Protein AF-A0A183EY45-F1 (afdb_monomer)

InterPro domains:
  IPR039182 Ribonucleases P/MRP protein subunit Pop1 [PTHR22731] (1-156)

Solvent-accessible surface area (backbone atoms only — not comparable to full-atom values): 10433 Å² total; per-residue (Å²): 115,68,62,35,31,55,67,92,82,44,66,36,95,83,35,72,79,37,66,74,37,81,49,76,44,75,33,62,35,32,43,72,89,38,77,90,49,56,73,67,46,68,33,35,37,35,32,42,70,42,88,88,76,75,43,79,45,80,47,76,52,61,53,78,96,39,40,66,62,52,49,52,52,49,32,67,75,57,64,44,42,76,55,82,75,77,75,78,75,74,87,70,78,81,64,93,44,73,65,53,42,47,59,64,68,58,60,73,67,67,54,41,27,40,24,97,87,72,52,74,47,74,46,51,80,79,73,65,84,84,86,85,82,78,66,91,58,43,62,57,53,48,63,74,71,57,78,87,84,55,83,89,74,56,74,78,42,80,74,54,65,78,76,112

Secondary structure (DSSP, 8-state):
-GGGS-TTTS--TT-GGGTT-SS-EEEEEE-TT-TTS-EEEEEEEEEEE-TTT--EEEEEEE-HHHHHHHHHHHHHHTTPEEE------------SSHHHHHHHH-----EEEE-TTS-EEEE-TTT-------STTHHHHHHHHPPPPPTTTSTTSTTGGGT-

Nearest PDB structures (foldseek):
  6gg9-assembly1_A  TM=4.092E-01  e=4.507E-01  Pseudomonas putida
  7w80-assembly1_A  TM=4.997E-01  e=7.584E+00  Mus musculus
  2k4v-assembly1_A  TM=2.604E-01  e=3.385E+00  Pseudomonas aeruginosa
  6i3r-assembly1_A  TM=1.346E-01  e=6.023E+00  Drosophila melanogaster

Foldseek 3Di:
DQQQFDVVPDDDPVHPVQQVQPDKAWTWGAHGPQPPPGTQFTKIWGWDQDPPPRDIDIDIDTDPVRPVVVVVVVCVVQVWDWDPDPPPPPPDDDDPDPVSVVVVVLPQDWTWIADPVGDIDTDCVSPDDDDDDDDPCRVVVCVVPDDDDDPPPCVPDPVVVVVD

Sequence (164 aa):
LRQLCIPEVGASFAFKAALDGRFEIPVQLYEPGLYPDGFIAPVRFLWTTNRDDGGYSLVLWVHPSSSDAVLSKLKQLLNLKKRDQEMKEQAGKLPSSIDEWRLRNLQIRTDVYENEEGLKVLDLSDQLIRFRLHGPKACAVLHEVLAVVEEKTDSNEPWISEFM

Organism: NCBI:txid637853

Radius of gyration: 20.33 Å; Cα contacts (8 Å, |Δi|>4): 176; chains: 1; bounding box: 42×53×41 Å

Structure (mmCIF, N/CA/C/O backbone):
data_AF-A0A183EY45-F1
#
_entry.id   AF-A0A183EY45-F1
#
loop_
_atom_site.group_PDB
_atom_site.id
_atom_site.type_symbol
_atom_site.label_atom_id
_atom_site.label_alt_id
_atom_site.label_comp_id
_atom_site.label_asym_id
_atom_site.label_entity_id
_atom_site.label_seq_id
_atom_site.pdbx_PDB_ins_code
_atom_site.Cartn_x
_atom_site.Cartn_y
_atom_site.Cartn_z
_atom_site.occupancy
_atom_site.B_iso_or_equiv
_atom_site.auth_seq_id
_atom_site.auth_comp_id
_atom_site.auth_asym_id
_atom_site.auth_atom_id
_atom_site.pdbx_PDB_model_num
ATOM 1 N N . LEU A 1 1 ? -4.036 -2.513 13.425 1.00 81.56 1 LEU A N 1
ATOM 2 C CA . LEU A 1 1 ? -3.931 -3.217 12.118 1.00 81.56 1 LEU A CA 1
ATOM 3 C C . LEU A 1 1 ? -3.793 -4.740 12.208 1.00 81.56 1 LEU A C 1
ATOM 5 O O . LEU A 1 1 ? -4.297 -5.403 11.314 1.00 81.56 1 LEU A O 1
ATOM 9 N N . ARG A 1 2 ? -3.180 -5.324 13.258 1.00 83.81 2 ARG A N 1
ATOM 10 C CA . ARG A 1 2 ? -3.068 -6.795 13.408 1.00 83.81 2 ARG A CA 1
ATOM 11 C C . ARG A 1 2 ? -4.402 -7.531 13.245 1.00 83.81 2 ARG A C 1
ATOM 13 O O . ARG A 1 2 ? -4.403 -8.603 12.677 1.00 83.81 2 ARG A O 1
ATOM 20 N N . GLN A 1 3 ? -5.509 -6.941 13.694 1.00 84.50 3 GLN A N 1
ATOM 21 C CA . GLN A 1 3 ? -6.853 -7.527 13.614 1.00 84.50 3 GLN A CA 1
ATOM 22 C C . GLN A 1 3 ? -7.366 -7.766 12.181 1.00 84.50 3 GLN A C 1
ATOM 24 O O . GLN A 1 3 ? -8.273 -8.568 12.012 1.00 84.50 3 GLN A O 1
ATOM 29 N N . LEU A 1 4 ? -6.804 -7.091 11.169 1.00 86.31 4 LEU A N 1
ATOM 30 C CA . LEU A 1 4 ? -7.167 -7.286 9.756 1.00 86.31 4 LEU A CA 1
ATOM 31 C C . LEU A 1 4 ? -6.407 -8.442 9.093 1.00 86.31 4 LEU A C 1
ATOM 33 O O . LEU A 1 4 ? -6.769 -8.878 8.003 1.00 86.31 4 LEU A O 1
ATOM 37 N N . CYS A 1 5 ? -5.320 -8.896 9.717 1.00 87.38 5 CYS A N 1
ATOM 38 C CA . CYS A 1 5 ? -4.478 -9.971 9.214 1.00 87.38 5 CYS A CA 1
ATOM 39 C C . CYS A 1 5 ? -4.592 -11.175 10.144 1.00 87.38 5 CYS A C 1
ATOM 41 O O . CYS A 1 5 ? -4.729 -11.020 11.355 1.00 87.38 5 CYS A O 1
ATOM 43 N N . ILE A 1 6 ? -4.442 -12.379 9.602 1.00 87.94 6 ILE A N 1
ATOM 44 C CA . ILE A 1 6 ? -4.388 -13.604 10.399 1.00 87.94 6 ILE A CA 1
ATOM 45 C C . ILE A 1 6 ? -2.929 -14.075 10.445 1.00 87.94 6 ILE A C 1
ATOM 47 O O . ILE A 1 6 ? -2.450 -14.623 9.451 1.00 87.94 6 ILE A O 1
ATOM 51 N N . PRO A 1 7 ? -2.201 -13.874 11.566 1.00 83.00 7 PRO A N 1
ATOM 52 C CA . PRO A 1 7 ? -0.788 -14.248 11.666 1.00 83.00 7 PRO A CA 1
ATOM 53 C C . PRO A 1 7 ? -0.546 -15.755 11.533 1.00 83.00 7 PRO A C 1
ATOM 55 O O . PRO A 1 7 ? 0.530 -16.160 11.112 1.00 83.00 7 PRO A O 1
ATOM 58 N N . GLU A 1 8 ? -1.543 -16.571 11.886 1.00 82.94 8 GLU A N 1
ATOM 59 C CA . GLU A 1 8 ? -1.462 -18.038 11.842 1.00 82.94 8 GLU A CA 1
ATOM 60 C C . GLU A 1 8 ? -1.432 -18.593 10.410 1.00 82.94 8 GLU A C 1
ATOM 62 O O . GLU A 1 8 ? -0.938 -19.690 10.176 1.00 82.94 8 GLU A O 1
ATOM 67 N N . VAL A 1 9 ? -1.970 -17.844 9.442 1.00 81.81 9 VAL A N 1
ATOM 68 C CA . VAL A 1 9 ? -2.161 -18.314 8.058 1.00 81.81 9 VAL A CA 1
ATOM 69 C C . VAL A 1 9 ? -1.182 -17.646 7.094 1.00 81.81 9 VAL A C 1
ATOM 71 O O . VAL A 1 9 ? -0.849 -18.211 6.053 1.00 81.81 9 VAL A O 1
ATOM 74 N N . GLY A 1 10 ? -0.689 -16.451 7.418 1.00 81.19 10 GLY A N 1
ATOM 75 C CA . GLY A 1 10 ? 0.203 -15.725 6.525 1.00 81.19 10 GLY A CA 1
ATOM 76 C C . GLY A 1 10 ? 0.912 -14.543 7.169 1.00 81.19 10 GLY A C 1
ATOM 77 O O . GLY A 1 10 ? 0.841 -14.299 8.374 1.00 81.19 10 GLY A O 1
ATOM 78 N N . ALA A 1 11 ? 1.624 -13.791 6.330 1.00 82.38 11 ALA A N 1
ATOM 79 C CA . ALA A 1 11 ? 2.335 -12.600 6.764 1.00 82.38 11 ALA A CA 1
ATOM 80 C C . ALA A 1 11 ? 1.354 -11.544 7.296 1.00 82.38 11 ALA A C 1
ATOM 82 O O . ALA A 1 11 ? 0.315 -11.280 6.698 1.00 82.38 11 ALA A O 1
ATOM 83 N N . SER A 1 12 ? 1.708 -10.911 8.412 1.00 88.19 12 SER A N 1
ATOM 84 C CA . SER A 1 12 ? 0.983 -9.756 8.946 1.00 88.19 12 SER A CA 1
ATOM 85 C C . SER A 1 12 ? 1.778 -8.475 8.711 1.00 88.19 12 SER A C 1
ATOM 87 O O . SER A 1 12 ? 2.978 -8.523 8.439 1.00 88.19 12 SER A O 1
ATOM 89 N N . PHE A 1 13 ? 1.144 -7.314 8.894 1.00 86.75 13 PHE A N 1
ATOM 90 C CA . PHE A 1 13 ? 1.847 -6.027 8.832 1.00 86.75 13 PHE A CA 1
ATOM 91 C C . PHE A 1 13 ? 3.031 -5.927 9.806 1.00 86.75 13 PHE A C 1
ATOM 93 O O . PHE A 1 13 ? 3.960 -5.172 9.551 1.00 86.75 13 PHE A O 1
ATOM 100 N N . ALA A 1 14 ? 3.029 -6.701 10.895 1.00 84.56 14 ALA A N 1
ATOM 101 C CA . ALA A 1 14 ? 4.103 -6.732 11.888 1.00 84.56 14 ALA A CA 1
ATOM 102 C C . ALA A 1 14 ? 5.201 -7.769 11.572 1.00 84.56 14 ALA A C 1
ATOM 104 O O . ALA A 1 14 ? 5.961 -8.164 12.456 1.00 84.56 14 ALA A O 1
ATOM 105 N N . PHE A 1 15 ? 5.277 -8.266 10.334 1.00 83.50 15 PHE A N 1
ATOM 106 C CA . PHE A 1 15 ? 6.301 -9.227 9.945 1.00 83.50 15 PHE A CA 1
ATOM 107 C C . PHE A 1 15 ? 7.698 -8.597 10.025 1.00 83.50 15 PHE A C 1
ATOM 109 O O . PHE A 1 15 ? 7.974 -7.596 9.371 1.00 83.50 15 PHE A O 1
ATOM 116 N N . LYS A 1 16 ? 8.596 -9.199 10.815 1.00 83.31 16 LYS A N 1
ATOM 117 C CA . LYS A 1 16 ? 9.902 -8.607 11.151 1.00 83.31 16 LYS A CA 1
ATOM 118 C C . LYS A 1 16 ? 10.737 -8.249 9.919 1.00 83.31 16 LYS A C 1
ATOM 120 O O . LYS A 1 16 ? 11.285 -7.158 9.869 1.00 83.31 16 LYS A O 1
ATOM 125 N N . ALA A 1 17 ? 10.789 -9.125 8.915 1.00 81.81 17 ALA A N 1
ATOM 126 C CA . ALA A 1 17 ? 11.554 -8.860 7.693 1.00 81.81 17 ALA A CA 1
ATOM 127 C C . ALA A 1 17 ? 10.899 -7.807 6.777 1.00 81.81 17 ALA A C 1
ATOM 129 O O . ALA A 1 17 ? 11.543 -7.308 5.859 1.00 81.81 17 ALA A O 1
ATOM 130 N N . ALA A 1 18 ? 9.631 -7.455 7.018 1.00 82.62 18 ALA A N 1
ATOM 131 C CA . ALA A 1 18 ? 8.964 -6.374 6.302 1.00 82.62 18 ALA A CA 1
ATOM 132 C C . ALA A 1 18 ? 9.402 -4.995 6.804 1.00 82.62 18 ALA A C 1
ATOM 134 O O . ALA A 1 18 ? 9.390 -4.048 6.025 1.00 82.62 18 ALA A O 1
ATOM 135 N N . LEU A 1 19 ? 9.788 -4.882 8.082 1.00 81.19 19 LEU A N 1
ATOM 136 C CA . LEU A 1 19 ? 10.156 -3.611 8.721 1.00 81.19 19 LEU A CA 1
ATOM 137 C C . LEU A 1 19 ? 11.414 -2.984 8.112 1.00 81.19 19 LEU A C 1
ATOM 139 O O . LEU A 1 19 ? 11.551 -1.765 8.125 1.00 81.19 19 LEU A O 1
ATOM 143 N N . ASP A 1 20 ? 12.289 -3.803 7.523 1.00 80.81 20 ASP A N 1
ATOM 144 C CA . ASP A 1 20 ? 13.485 -3.336 6.814 1.00 80.81 20 ASP A CA 1
ATOM 145 C C . ASP A 1 20 ? 13.145 -2.526 5.549 1.00 80.81 20 ASP A C 1
ATOM 147 O O . ASP A 1 20 ? 14.027 -1.891 4.971 1.00 80.81 20 ASP A O 1
ATOM 151 N N . GLY A 1 21 ? 11.894 -2.583 5.076 1.00 83.31 21 GLY A N 1
ATOM 152 C CA . GLY A 1 21 ? 11.403 -1.814 3.931 1.00 83.31 21 GLY A CA 1
ATOM 153 C C . GLY A 1 21 ? 12.010 -2.186 2.580 1.00 83.31 21 GLY A C 1
ATOM 154 O O . GLY A 1 21 ? 11.886 -1.444 1.610 1.00 83.31 21 GLY A O 1
ATOM 155 N N . ARG A 1 22 ? 12.678 -3.341 2.495 1.00 85.31 22 ARG A N 1
ATOM 156 C CA . ARG A 1 22 ? 13.347 -3.805 1.268 1.00 85.31 22 ARG A CA 1
ATOM 157 C C . ARG A 1 22 ? 12.406 -4.477 0.278 1.00 85.31 22 ARG A C 1
ATOM 159 O O . ARG A 1 22 ? 12.694 -4.505 -0.914 1.00 85.31 22 ARG A O 1
ATOM 166 N N . PHE A 1 23 ? 11.318 -5.062 0.771 1.00 85.69 23 PHE A N 1
ATOM 167 C CA . PHE A 1 23 ? 10.441 -5.906 -0.028 1.00 85.69 23 PHE A CA 1
ATOM 168 C C . PHE A 1 23 ? 8.981 -5.555 0.211 1.00 85.69 23 PHE A C 1
ATOM 170 O O . PHE A 1 23 ? 8.551 -5.321 1.339 1.00 85.69 23 PHE A O 1
ATOM 177 N N . GLU A 1 24 ? 8.217 -5.577 -0.874 1.00 90.56 24 GLU A N 1
ATOM 178 C CA . GLU A 1 24 ? 6.764 -5.520 -0.835 1.00 90.56 24 GLU A CA 1
ATOM 179 C C . GLU A 1 24 ? 6.212 -6.920 -0.539 1.00 90.56 24 GLU A C 1
ATOM 181 O O . GLU A 1 24 ? 6.619 -7.903 -1.166 1.00 90.56 24 GLU A O 1
ATOM 186 N N . ILE A 1 25 ? 5.265 -7.014 0.393 1.00 91.75 25 ILE A N 1
ATOM 187 C CA . ILE A 1 25 ? 4.695 -8.289 0.833 1.00 91.75 25 ILE A CA 1
ATOM 188 C C . ILE A 1 25 ? 3.197 -8.331 0.512 1.00 91.75 25 ILE A C 1
ATOM 190 O O . ILE A 1 25 ? 2.461 -7.420 0.899 1.00 91.75 25 ILE A O 1
ATOM 194 N N . PRO A 1 26 ? 2.710 -9.377 -0.181 1.00 91.69 26 PRO A N 1
ATOM 195 C CA . PRO A 1 26 ? 1.282 -9.599 -0.349 1.00 91.69 26 PRO A CA 1
ATOM 196 C C . PRO A 1 26 ? 0.656 -10.141 0.942 1.00 91.69 26 PRO A C 1
ATOM 198 O O . PRO A 1 26 ? 1.175 -11.068 1.560 1.00 91.69 26 PRO A O 1
ATOM 201 N N . VAL A 1 27 ? -0.492 -9.589 1.318 1.00 92.06 27 VAL A N 1
ATOM 202 C CA . VAL A 1 27 ? -1.308 -10.006 2.459 1.00 92.06 27 VAL A CA 1
ATOM 203 C C . VAL A 1 27 ? -2.781 -10.025 2.063 1.00 92.06 27 VAL A C 1
ATOM 205 O O . VAL A 1 27 ? -3.228 -9.265 1.207 1.00 92.06 27 VAL A O 1
ATOM 208 N N . GLN A 1 28 ? -3.554 -10.906 2.682 1.00 91.38 28 GLN A N 1
ATOM 209 C CA . GLN A 1 28 ? -5.005 -10.923 2.541 1.00 91.38 28 GLN A CA 1
ATOM 210 C C . GLN A 1 28 ? -5.630 -10.248 3.758 1.00 91.38 28 GLN A C 1
ATOM 212 O O . GLN A 1 28 ? -5.274 -10.571 4.893 1.00 91.38 28 GLN A O 1
ATOM 217 N N . LEU A 1 29 ? -6.539 -9.306 3.513 1.00 91.69 29 LEU A N 1
ATOM 218 C CA . LEU A 1 29 ? -7.278 -8.626 4.567 1.00 91.69 29 LEU A CA 1
ATOM 219 C C . LEU A 1 29 ? -8.640 -9.275 4.763 1.00 91.69 29 LEU A C 1
ATOM 221 O O . LEU A 1 29 ? -9.363 -9.526 3.797 1.00 91.69 29 LEU A O 1
ATOM 225 N N . TYR A 1 30 ? -8.981 -9.480 6.027 1.00 92.25 30 TYR A N 1
ATOM 226 C CA . TYR A 1 30 ? -10.261 -10.012 6.465 1.00 92.25 30 TYR A CA 1
ATOM 227 C C . TYR A 1 30 ? -10.871 -9.087 7.506 1.00 92.25 30 TYR A C 1
ATOM 229 O O . TYR A 1 30 ? -10.179 -8.294 8.155 1.00 92.25 30 TYR A O 1
ATOM 237 N N . GLU A 1 31 ? -12.181 -9.191 7.671 1.00 90.31 31 GLU A N 1
ATOM 238 C CA . GLU A 1 31 ? -12.851 -8.543 8.780 1.00 90.31 31 GLU A CA 1
ATOM 239 C C . GLU A 1 31 ? -12.372 -9.127 10.125 1.00 90.31 31 GLU A C 1
ATOM 241 O O . GLU A 1 31 ? -12.079 -10.326 10.219 1.00 90.31 31 GLU A O 1
ATOM 246 N N . PRO A 1 32 ? -12.269 -8.298 11.181 1.00 88.12 32 PRO A N 1
ATOM 247 C CA . PRO A 1 32 ? -11.768 -8.742 12.476 1.00 88.12 32 PRO A CA 1
ATOM 248 C C . PRO A 1 32 ? -12.535 -9.949 13.025 1.00 88.12 32 PRO A C 1
ATOM 250 O O . PRO A 1 32 ? -13.727 -9.866 13.305 1.00 88.12 32 PRO A O 1
ATOM 253 N N . GLY A 1 33 ? -11.828 -11.064 13.216 1.00 85.81 33 GLY A N 1
ATOM 254 C CA . GLY A 1 33 ? -12.372 -12.273 13.842 1.00 85.81 33 GLY A CA 1
ATOM 255 C C . GLY A 1 33 ? -13.290 -13.124 12.962 1.00 85.81 33 GLY A C 1
ATOM 256 O O . GLY A 1 33 ? -13.827 -14.103 13.468 1.00 85.81 33 GLY A O 1
ATOM 257 N N . LEU A 1 34 ? -13.458 -12.790 11.679 1.00 87.38 34 LEU A N 1
ATOM 258 C CA . LEU A 1 34 ? -14.391 -13.499 10.795 1.00 87.38 34 LEU A CA 1
ATOM 259 C C . LEU A 1 34 ? -13.743 -14.561 9.899 1.00 87.38 34 LEU A C 1
ATOM 261 O O . LEU A 1 34 ? -14.464 -15.293 9.241 1.00 87.38 34 LEU A O 1
ATOM 265 N N . TYR A 1 35 ? -12.420 -14.736 9.935 1.00 85.25 35 TYR A N 1
ATOM 266 C CA . TYR A 1 35 ? -11.717 -15.731 9.115 1.00 85.25 35 TYR A CA 1
ATOM 267 C C . TYR A 1 35 ? -12.247 -17.168 9.319 1.00 85.25 35 TYR A C 1
ATOM 269 O O . TYR A 1 35 ? -12.297 -17.626 10.465 1.00 85.25 35 TYR A O 1
ATOM 277 N N . PRO A 1 36 ? -12.557 -17.929 8.248 1.00 85.69 36 PRO A N 1
ATOM 278 C CA . PRO A 1 36 ? -12.290 -17.653 6.826 1.00 85.69 36 PRO A CA 1
ATOM 279 C C . PRO A 1 36 ? -13.345 -16.801 6.096 1.00 85.69 36 PRO A C 1
ATOM 281 O O . PRO A 1 36 ? -13.113 -16.395 4.957 1.00 85.69 36 PRO A O 1
ATOM 284 N N . ASP A 1 37 ? -14.475 -16.513 6.732 1.00 86.81 37 ASP A N 1
ATOM 285 C CA . ASP A 1 37 ? -15.517 -15.643 6.193 1.00 86.81 37 ASP A CA 1
ATOM 286 C C . ASP A 1 37 ? -15.115 -14.149 6.310 1.00 86.81 37 ASP A C 1
ATOM 288 O O . ASP A 1 37 ? -14.167 -13.768 7.000 1.00 86.81 37 ASP A O 1
ATOM 292 N N . GLY A 1 38 ? -15.778 -13.254 5.573 1.00 87.38 38 GLY A N 1
ATOM 293 C CA . GLY A 1 38 ? -15.474 -11.813 5.656 1.00 87.38 38 GLY A CA 1
ATOM 294 C C . GLY A 1 38 ? -14.162 -11.390 4.978 1.00 87.38 38 GLY A C 1
ATOM 295 O O . GLY A 1 38 ? -13.442 -10.526 5.481 1.00 87.38 38 GLY A O 1
ATOM 296 N N . PHE A 1 39 ? -13.836 -11.984 3.828 1.00 91.31 39 PHE A N 1
ATOM 297 C CA . PHE A 1 39 ? -12.747 -11.514 2.968 1.00 91.31 39 PHE A CA 1
ATOM 298 C C . PHE A 1 39 ? -12.996 -10.077 2.484 1.00 91.31 39 PHE A C 1
ATOM 300 O O . PHE A 1 39 ? -14.064 -9.775 1.954 1.00 91.31 39 PHE A O 1
ATOM 307 N N . ILE A 1 40 ? -11.993 -9.205 2.626 1.00 91.25 40 ILE A N 1
ATOM 308 C CA . ILE A 1 40 ? -12.069 -7.807 2.179 1.00 91.25 40 ILE A CA 1
ATOM 309 C C . ILE A 1 40 ? -11.363 -7.652 0.834 1.00 91.25 40 ILE A C 1
ATOM 311 O O . ILE A 1 40 ? -11.984 -7.312 -0.170 1.00 91.25 40 ILE A O 1
ATOM 315 N N . ALA A 1 41 ? -10.042 -7.847 0.824 1.00 92.94 41 ALA A N 1
ATOM 316 C CA . ALA A 1 41 ? -9.220 -7.597 -0.351 1.00 92.94 41 ALA A CA 1
ATOM 317 C C . ALA A 1 41 ? -7.831 -8.240 -0.232 1.00 92.94 41 ALA A C 1
ATOM 319 O O . ALA A 1 41 ? -7.274 -8.325 0.869 1.00 92.94 41 ALA A O 1
ATOM 320 N N . PRO A 1 42 ? -7.212 -8.617 -1.364 1.00 93.12 42 PRO A N 1
ATOM 321 C CA . PRO A 1 42 ? -5.782 -8.854 -1.420 1.00 93.12 42 PRO A CA 1
ATOM 322 C C . PRO A 1 42 ? -5.057 -7.505 -1.502 1.00 93.12 42 PRO A C 1
ATOM 324 O O . PRO A 1 42 ? -5.345 -6.678 -2.367 1.00 93.12 42 PRO A O 1
ATOM 327 N N . VAL A 1 43 ? -4.098 -7.283 -0.613 1.00 93.44 43 VAL A N 1
ATOM 328 C CA . VAL A 1 43 ? -3.346 -6.030 -0.515 1.00 93.44 43 VAL A CA 1
ATOM 329 C C . VAL A 1 43 ? -1.862 -6.338 -0.551 1.00 93.44 43 VAL A C 1
ATOM 331 O O . VAL A 1 43 ? -1.417 -7.388 -0.097 1.00 93.44 43 VAL A O 1
ATOM 334 N N . ARG A 1 44 ? -1.066 -5.429 -1.099 1.00 93.06 44 ARG A N 1
ATOM 335 C CA . ARG A 1 44 ? 0.386 -5.502 -0.959 1.00 93.06 44 ARG A CA 1
ATOM 336 C C . ARG A 1 44 ? 0.876 -4.341 -0.129 1.00 93.06 44 ARG A C 1
ATOM 338 O O . ARG A 1 44 ? 0.443 -3.218 -0.354 1.00 93.06 44 ARG A O 1
ATOM 345 N N . PHE A 1 45 ? 1.756 -4.610 0.822 1.00 93.31 45 PHE A N 1
ATOM 346 C CA . PHE A 1 45 ? 2.253 -3.581 1.718 1.00 93.31 45 PHE A CA 1
ATOM 347 C C . PHE A 1 45 ? 3.767 -3.447 1.662 1.00 93.31 45 PHE A C 1
ATOM 349 O O . PHE A 1 45 ? 4.481 -4.413 1.388 1.00 93.31 45 PHE A O 1
ATOM 356 N N . LEU A 1 46 ? 4.238 -2.236 1.936 1.00 92.50 46 LEU A N 1
ATOM 357 C CA . LEU A 1 46 ? 5.647 -1.891 2.043 1.00 92.50 46 LEU 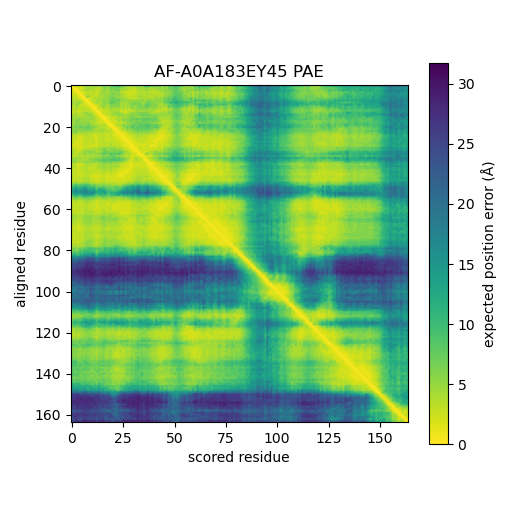A CA 1
ATOM 358 C C . LEU A 1 46 ? 5.824 -0.950 3.231 1.00 92.50 46 LEU A C 1
ATOM 360 O O . LEU A 1 46 ? 5.135 0.067 3.322 1.00 92.50 46 LEU A O 1
ATOM 364 N N . TRP A 1 47 ? 6.749 -1.284 4.126 1.00 91.31 47 TRP A N 1
ATOM 365 C CA . TRP A 1 47 ? 7.193 -0.346 5.150 1.00 91.31 47 TRP A CA 1
ATOM 366 C C . TRP A 1 47 ? 8.285 0.549 4.593 1.00 91.31 47 TRP A C 1
ATOM 368 O O . TRP A 1 47 ? 9.188 0.087 3.903 1.00 91.31 47 TRP A O 1
ATOM 378 N N . THR A 1 48 ? 8.228 1.824 4.934 1.00 88.38 48 THR A N 1
ATOM 379 C CA . THR A 1 48 ? 9.321 2.760 4.717 1.00 88.38 48 THR A CA 1
ATOM 380 C C . THR A 1 48 ? 9.624 3.447 6.038 1.00 88.38 48 THR A C 1
ATOM 382 O O . THR A 1 48 ? 8.728 3.844 6.783 1.00 88.38 48 THR A O 1
ATOM 385 N N . THR A 1 49 ? 10.907 3.534 6.370 1.00 84.56 49 THR A N 1
ATOM 386 C CA . THR A 1 49 ? 11.371 4.343 7.496 1.00 84.56 49 THR A CA 1
ATOM 387 C C . THR A 1 49 ? 11.798 5.693 6.948 1.00 84.56 49 THR A C 1
ATOM 389 O O . THR A 1 49 ? 12.561 5.755 5.979 1.00 84.56 49 THR A O 1
ATOM 392 N N . ASN A 1 50 ? 11.262 6.770 7.515 1.00 77.19 50 ASN A N 1
ATOM 393 C CA . ASN A 1 50 ? 11.749 8.097 7.187 1.00 77.19 50 ASN A CA 1
ATOM 394 C C . ASN A 1 50 ? 13.053 8.323 7.961 1.00 77.19 50 ASN A C 1
ATOM 396 O O . ASN A 1 50 ? 13.057 8.287 9.193 1.00 77.19 50 ASN A O 1
ATOM 400 N N . ARG A 1 51 ? 14.162 8.516 7.237 1.00 65.38 51 ARG A N 1
ATOM 401 C CA . ARG A 1 51 ? 15.494 8.665 7.841 1.00 65.38 51 ARG A CA 1
ATOM 402 C C . ARG A 1 51 ? 15.610 9.926 8.696 1.00 65.38 51 ARG A C 1
ATOM 404 O O . ARG A 1 51 ? 16.382 9.909 9.649 1.00 65.38 51 ARG A O 1
ATOM 411 N N . ASP A 1 52 ? 14.824 10.954 8.386 1.00 66.31 52 ASP A N 1
ATOM 412 C CA . ASP A 1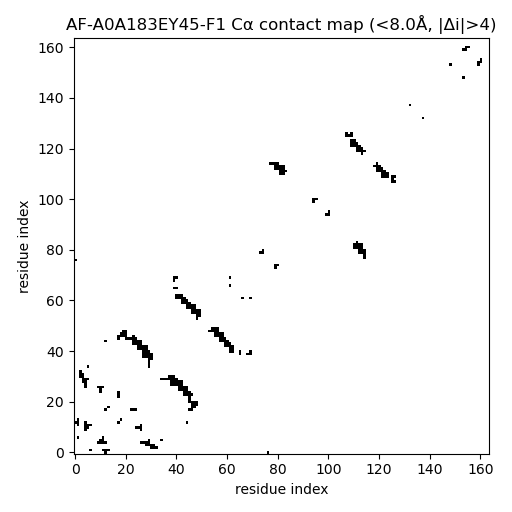 52 ? 14.948 12.268 9.019 1.00 66.31 52 ASP A CA 1
ATOM 413 C C . ASP A 1 52 ? 14.073 12.405 10.275 1.00 66.31 52 ASP A C 1
ATOM 415 O O . ASP A 1 52 ? 14.491 13.015 11.254 1.00 66.31 52 ASP A O 1
ATOM 419 N N . ASP A 1 53 ? 12.888 11.783 10.279 1.00 66.62 53 ASP A N 1
ATOM 420 C CA . ASP A 1 53 ? 11.872 11.951 11.336 1.00 66.62 53 ASP A CA 1
ATOM 421 C C . ASP A 1 53 ? 11.742 10.727 12.266 1.00 66.62 53 ASP A C 1
ATOM 423 O O . ASP A 1 53 ? 10.968 10.729 13.221 1.00 66.62 53 ASP A O 1
ATOM 427 N N . GLY A 1 54 ? 12.438 9.621 11.961 1.00 72.81 54 GLY A N 1
ATOM 428 C CA . GLY A 1 54 ? 12.337 8.353 12.703 1.00 72.81 54 GLY A CA 1
ATOM 429 C C . GLY A 1 54 ? 10.952 7.687 12.652 1.00 72.81 54 GLY A C 1
ATOM 430 O O . GLY A 1 54 ? 10.730 6.657 13.292 1.00 72.81 54 GLY A O 1
ATOM 431 N N . GLY A 1 55 ? 10.014 8.265 11.899 1.00 82.06 55 GLY A N 1
ATO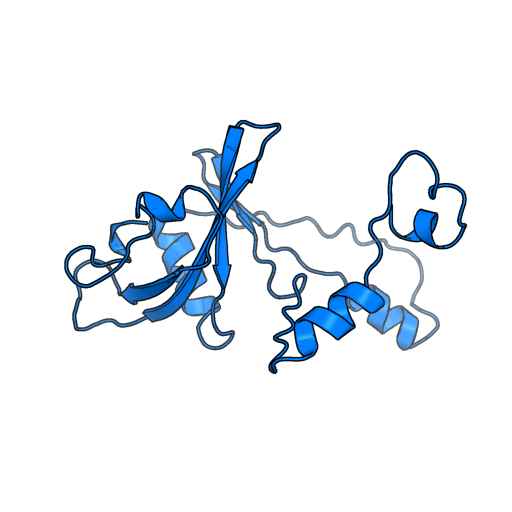M 432 C CA . GLY A 1 55 ? 8.666 7.756 11.708 1.00 82.06 55 GLY A CA 1
ATOM 433 C C . GLY A 1 55 ? 8.619 6.562 10.756 1.00 82.06 55 GLY A C 1
ATOM 434 O O . GLY A 1 55 ? 9.367 6.479 9.779 1.00 82.06 55 GLY A O 1
ATOM 435 N N . TYR A 1 56 ? 7.683 5.651 11.017 1.00 86.44 56 TYR A N 1
ATOM 436 C CA . TYR A 1 56 ? 7.363 4.548 10.115 1.00 86.44 56 TYR A CA 1
ATOM 437 C C . TYR A 1 56 ? 6.165 4.918 9.246 1.00 86.44 56 TYR A C 1
ATOM 439 O O . TYR A 1 56 ? 5.119 5.315 9.756 1.00 86.44 56 TYR A O 1
ATOM 447 N N . SER A 1 57 ? 6.307 4.741 7.938 1.00 89.88 57 SER A N 1
ATOM 448 C CA . SER A 1 57 ? 5.229 4.891 6.966 1.00 89.88 57 SER A CA 1
ATOM 449 C C . SER A 1 57 ? 4.878 3.531 6.373 1.00 89.88 57 SER A C 1
ATOM 451 O O . SER A 1 57 ? 5.754 2.741 6.021 1.00 89.88 57 SER A O 1
ATOM 453 N N . LEU A 1 58 ? 3.581 3.241 6.284 1.00 91.25 58 LEU A N 1
ATOM 454 C CA . LEU A 1 58 ? 3.060 2.013 5.692 1.00 91.25 58 LEU A CA 1
ATOM 455 C C . LEU A 1 58 ? 2.343 2.356 4.392 1.00 91.25 58 LEU A C 1
ATOM 457 O O . LEU A 1 58 ? 1.313 3.027 4.410 1.00 91.25 58 LEU A O 1
ATOM 461 N N . VAL A 1 59 ? 2.862 1.857 3.274 1.00 92.12 59 VAL A N 1
ATOM 462 C CA . VAL A 1 59 ? 2.236 2.007 1.958 1.00 92.12 59 VAL A CA 1
ATOM 463 C C . VAL A 1 59 ? 1.423 0.757 1.653 1.00 92.12 59 VAL A C 1
ATOM 465 O O . VAL A 1 59 ? 1.931 -0.357 1.785 1.00 92.12 59 VAL A O 1
ATOM 468 N N . LEU A 1 60 ? 0.171 0.940 1.229 1.00 93.00 60 LEU A N 1
ATOM 469 C CA . LEU A 1 60 ? -0.739 -0.137 0.841 1.00 93.00 60 LEU A CA 1
ATOM 470 C C . LEU A 1 60 ? -1.137 0.010 -0.629 1.00 93.00 60 LEU A C 1
ATOM 472 O O . LEU A 1 60 ? -1.732 1.007 -1.024 1.00 93.00 60 LEU A O 1
ATOM 476 N N . TRP A 1 61 ? -0.865 -1.019 -1.424 1.00 93.19 61 TRP A N 1
ATOM 477 C CA . TRP A 1 61 ? -1.359 -1.155 -2.787 1.00 93.19 61 TRP A CA 1
ATOM 478 C C . TRP A 1 61 ? -2.606 -2.026 -2.788 1.00 93.19 61 TRP A C 1
ATOM 480 O O . TRP A 1 61 ? -2.549 -3.222 -2.483 1.00 93.19 61 TRP A O 1
ATOM 490 N N . VAL A 1 62 ? -3.726 -1.414 -3.153 1.00 93.50 62 VAL A N 1
ATOM 491 C CA . VAL A 1 62 ? -5.051 -2.032 -3.173 1.00 93.50 62 VAL A CA 1
ATOM 492 C C . VAL A 1 62 ? -5.623 -1.918 -4.582 1.00 93.50 62 VAL A C 1
ATOM 494 O O . VAL A 1 62 ? -5.341 -0.962 -5.303 1.00 93.50 62 VAL A O 1
ATOM 497 N N . HIS A 1 63 ? -6.421 -2.900 -4.995 1.00 91.25 63 HIS A N 1
ATOM 498 C CA . HIS A 1 63 ? -7.157 -2.801 -6.251 1.00 91.25 63 HIS A CA 1
ATOM 499 C C . HIS A 1 63 ? -8.274 -1.743 -6.130 1.00 91.25 63 HIS A C 1
ATOM 501 O O . HIS A 1 63 ? -8.979 -1.755 -5.115 1.00 91.25 63 HIS A O 1
ATOM 507 N N . PRO A 1 64 ? -8.505 -0.883 -7.144 1.00 88.56 64 PRO A N 1
ATOM 508 C CA . PRO A 1 64 ? -9.484 0.209 -7.072 1.00 88.56 64 PRO A CA 1
ATOM 509 C C . PRO A 1 64 ? -10.915 -0.257 -6.779 1.00 88.56 64 PRO A C 1
ATOM 511 O O . PRO A 1 64 ? -11.660 0.436 -6.107 1.00 88.56 64 PRO A O 1
ATOM 514 N N . SER A 1 65 ? -11.308 -1.470 -7.182 1.00 91.88 65 SER A N 1
ATOM 515 C CA . SER A 1 65 ? -12.642 -1.998 -6.828 1.00 91.88 65 SER A CA 1
ATOM 516 C C . SER A 1 65 ? -12.837 -2.241 -5.325 1.00 91.88 65 SER A C 1
ATOM 518 O O . SER A 1 65 ? -13.955 -2.456 -4.875 1.00 91.88 65 SER A O 1
ATOM 520 N N . SER A 1 66 ? -11.744 -2.295 -4.566 1.00 91.06 66 SER A N 1
ATOM 521 C CA . SER A 1 66 ? -11.724 -2.604 -3.135 1.00 91.06 66 SER A CA 1
ATOM 522 C C . SER A 1 66 ? -11.111 -1.487 -2.289 1.00 91.06 66 SER A C 1
ATOM 524 O O . SER A 1 66 ? -11.044 -1.628 -1.069 1.00 91.06 66 SER A O 1
ATOM 526 N N . SER A 1 67 ? -10.675 -0.380 -2.904 1.00 90.75 67 SER A N 1
ATOM 527 C CA . SER A 1 67 ? -10.054 0.746 -2.197 1.00 90.75 67 SER A CA 1
ATOM 528 C C . SER A 1 67 ? -11.005 1.332 -1.162 1.00 90.75 67 SER A C 1
ATOM 530 O O . SER A 1 67 ? -10.632 1.458 0.001 1.00 90.75 67 SER A O 1
ATOM 532 N N . ASP A 1 68 ? -12.256 1.580 -1.547 1.00 90.75 68 ASP A N 1
ATOM 533 C CA . ASP A 1 68 ? -13.260 2.199 -0.678 1.00 90.75 68 ASP A CA 1
ATOM 534 C C . ASP A 1 68 ? -13.623 1.302 0.505 1.00 90.75 68 ASP A C 1
ATOM 536 O O . ASP A 1 68 ? -13.791 1.780 1.631 1.00 90.75 68 ASP A O 1
ATOM 540 N N . ALA A 1 69 ? -13.691 -0.012 0.273 1.00 92.19 69 ALA A N 1
ATOM 541 C CA . ALA A 1 69 ? -13.956 -0.999 1.312 1.00 92.19 69 ALA A CA 1
ATOM 542 C C . ALA A 1 69 ? -12.806 -1.042 2.329 1.00 92.19 69 ALA A C 1
ATOM 544 O O . ALA A 1 69 ? -13.036 -0.949 3.536 1.00 92.19 69 ALA A O 1
ATOM 545 N N . VAL A 1 70 ? -11.559 -1.113 1.850 1.00 92.19 70 VAL A N 1
ATOM 546 C CA . VAL A 1 70 ? -10.366 -1.111 2.709 1.00 92.19 70 VAL A CA 1
ATOM 547 C C . VAL A 1 70 ? -10.239 0.212 3.464 1.00 92.19 70 VAL A C 1
ATOM 549 O O . VAL A 1 70 ? -10.025 0.202 4.676 1.00 92.19 70 VAL A O 1
ATOM 552 N N . LEU A 1 71 ? -10.435 1.349 2.794 1.00 91.00 71 LEU A N 1
ATOM 553 C CA . LEU A 1 71 ? -10.344 2.676 3.397 1.00 91.00 71 LEU A CA 1
ATOM 554 C C . LEU A 1 71 ? -11.415 2.870 4.477 1.00 91.00 71 LEU A C 1
ATOM 556 O O . LEU A 1 71 ? -11.112 3.363 5.561 1.00 91.00 71 LEU A O 1
ATOM 560 N N . SER A 1 72 ? -12.650 2.432 4.222 1.00 90.75 72 SER A N 1
ATOM 561 C CA . SER A 1 72 ? -13.740 2.442 5.208 1.00 90.75 72 SER A CA 1
ATOM 562 C C . SER A 1 72 ? -13.388 1.644 6.463 1.00 90.75 72 SER A C 1
ATOM 564 O O . SER A 1 72 ? -13.587 2.125 7.578 1.00 90.75 72 SER A O 1
ATOM 566 N N . LYS A 1 73 ? -12.804 0.450 6.304 1.00 90.94 73 LYS A N 1
ATOM 567 C CA . LYS A 1 73 ? -12.370 -0.378 7.440 1.00 90.94 73 LYS A CA 1
ATOM 568 C C . LYS A 1 73 ? -11.182 0.228 8.184 1.00 90.94 73 LYS A C 1
ATOM 570 O O . LYS A 1 73 ? -11.150 0.180 9.411 1.00 90.94 73 LYS A O 1
ATOM 575 N N . LEU A 1 74 ? -10.237 0.846 7.476 1.00 89.44 74 LEU A N 1
ATOM 576 C CA . LEU A 1 74 ? -9.129 1.576 8.097 1.00 89.44 74 LEU A CA 1
ATOM 577 C C . LEU A 1 74 ? -9.634 2.777 8.903 1.00 89.44 74 LEU A C 1
ATOM 579 O O . LEU A 1 74 ? -9.205 2.955 10.039 1.00 89.44 74 LEU A O 1
ATOM 583 N N . LYS A 1 75 ? -10.593 3.543 8.367 1.00 90.25 75 LYS A N 1
ATOM 584 C CA . LYS A 1 75 ? -11.255 4.651 9.077 1.00 90.25 75 LYS A CA 1
ATOM 585 C C . LYS A 1 75 ? -11.923 4.187 10.365 1.00 90.25 75 LYS A C 1
ATOM 587 O O . LYS A 1 75 ? -11.725 4.816 11.397 1.00 90.25 75 LYS A O 1
ATOM 592 N N . GLN A 1 76 ? -12.658 3.076 10.307 1.00 89.56 76 GLN A N 1
ATOM 593 C CA . GLN A 1 76 ? -13.329 2.494 11.472 1.00 89.56 76 GLN A CA 1
ATOM 594 C C . GLN A 1 76 ? -12.341 2.008 12.539 1.00 89.56 76 GLN A C 1
ATOM 596 O O . GLN A 1 76 ? -12.556 2.245 13.719 1.00 89.56 76 GLN A O 1
ATOM 601 N N . LEU A 1 77 ? -11.255 1.339 12.144 1.00 87.88 77 LEU A N 1
ATOM 602 C CA . LEU A 1 77 ? -10.292 0.775 13.096 1.00 87.88 77 LEU A CA 1
ATOM 603 C C . LEU A 1 77 ? -9.348 1.810 13.709 1.00 87.88 77 LEU A C 1
ATOM 605 O O . LEU A 1 77 ? -8.853 1.598 14.811 1.00 87.88 77 LEU A O 1
ATOM 609 N N . LEU A 1 78 ? -9.052 2.880 12.974 1.00 85.81 78 LEU A N 1
ATOM 610 C CA . LEU A 1 78 ? -8.112 3.924 13.380 1.00 85.81 78 LEU A CA 1
ATOM 611 C C . LEU A 1 78 ? -8.822 5.218 13.811 1.00 85.81 78 LEU A C 1
ATOM 613 O O . LEU A 1 78 ? -8.146 6.220 14.002 1.00 85.81 78 LEU A O 1
ATOM 617 N N . ASN A 1 79 ? -10.158 5.215 13.935 1.00 86.75 79 ASN A N 1
ATOM 618 C CA . ASN A 1 79 ? -10.986 6.372 14.312 1.00 86.75 79 ASN A CA 1
ATOM 619 C C . ASN A 1 79 ? -10.656 7.659 13.530 1.00 86.75 79 ASN A C 1
ATOM 621 O O . ASN A 1 79 ? -10.616 8.758 14.082 1.00 86.75 79 ASN A O 1
ATOM 625 N N . LEU A 1 80 ? -10.408 7.523 12.227 1.00 85.62 80 LEU A N 1
ATOM 626 C CA . LEU A 1 80 ? -9.916 8.624 11.401 1.00 85.62 80 LEU A CA 1
ATOM 627 C C . LEU A 1 80 ? -11.037 9.596 11.017 1.00 85.62 80 LEU A C 1
ATOM 629 O O . LEU A 1 80 ? -12.095 9.182 10.536 1.00 85.62 80 LEU A O 1
ATOM 633 N N . LYS A 1 81 ? -10.763 10.899 11.128 1.00 84.19 81 LYS A N 1
ATOM 634 C CA . LYS A 1 81 ? -11.626 11.975 10.622 1.00 84.19 81 LYS A CA 1
ATOM 635 C C . LYS A 1 81 ? -11.030 12.532 9.330 1.00 84.19 81 LYS A C 1
ATOM 637 O O . LYS A 1 81 ? -9.812 12.668 9.205 1.00 84.19 81 LYS A O 1
ATOM 642 N N . LYS A 1 82 ? -11.882 12.820 8.340 1.00 82.81 82 LYS A N 1
ATOM 643 C CA . LYS A 1 82 ? -11.443 13.483 7.106 1.00 82.81 82 LYS A CA 1
ATOM 644 C C . LYS A 1 82 ? -11.055 14.915 7.453 1.00 82.81 82 LYS A C 1
ATOM 646 O O . LYS A 1 82 ? -11.838 15.622 8.081 1.00 82.81 82 LYS A O 1
ATOM 651 N N . ARG A 1 83 ? -9.851 15.327 7.064 1.00 77.94 83 ARG A N 1
ATOM 652 C CA . ARG A 1 83 ? -9.485 16.736 7.082 1.00 77.94 83 ARG A CA 1
ATOM 653 C C . ARG A 1 83 ? -10.042 17.342 5.804 1.00 77.94 83 ARG A C 1
ATOM 655 O O . ARG A 1 83 ? -9.532 17.062 4.720 1.00 77.94 83 ARG A O 1
ATOM 662 N N . ASP A 1 84 ? -11.086 18.147 5.934 1.00 61.97 84 ASP A N 1
ATOM 663 C CA . ASP A 1 84 ? -11.560 18.950 4.817 1.00 61.97 84 ASP A CA 1
ATOM 664 C C . ASP A 1 84 ? -10.463 19.966 4.495 1.00 61.97 84 ASP A C 1
ATOM 666 O O . ASP A 1 84 ? -10.210 20.909 5.246 1.00 61.97 84 ASP A O 1
ATOM 670 N N . GLN A 1 85 ? -9.729 19.728 3.408 1.00 56.56 85 GLN A N 1
ATOM 671 C CA . GLN A 1 85 ? -8.928 20.785 2.820 1.00 56.56 85 GLN A CA 1
ATOM 672 C C . GLN A 1 85 ? -9.917 21.810 2.280 1.00 56.56 85 GLN A C 1
ATOM 674 O O . GLN A 1 85 ? -10.624 21.541 1.309 1.00 56.56 85 GLN A O 1
ATOM 679 N N . GLU A 1 86 ? -9.979 22.974 2.925 1.00 43.41 86 GLU A N 1
ATOM 680 C CA . GLU A 1 86 ? -10.615 24.147 2.345 1.00 43.41 86 GLU A CA 1
ATOM 681 C C . GLU A 1 86 ? -9.986 24.363 0.968 1.00 43.41 86 GLU A C 1
ATOM 683 O O . GLU A 1 86 ? -8.818 24.748 0.841 1.00 43.41 86 GLU A O 1
ATOM 688 N N . MET A 1 87 ? -10.754 24.060 -0.080 1.00 44.38 87 MET A N 1
ATOM 689 C CA . MET A 1 87 ? -10.447 24.530 -1.417 1.00 44.38 87 MET A CA 1
ATOM 690 C C . MET A 1 87 ? -10.299 26.039 -1.296 1.00 44.38 87 MET A C 1
ATOM 692 O O . MET A 1 87 ? -11.280 26.753 -1.099 1.00 44.38 87 MET A O 1
ATOM 696 N N . LYS A 1 88 ? -9.070 26.545 -1.417 1.00 40.81 88 LYS A N 1
ATOM 697 C CA . LYS A 1 88 ? -8.881 27.940 -1.793 1.00 40.81 88 LYS A CA 1
ATOM 698 C C . LYS A 1 88 ? -9.461 28.061 -3.195 1.00 40.81 88 LYS A C 1
ATOM 700 O O . LYS A 1 88 ? -8.759 27.831 -4.179 1.00 40.81 88 LYS A O 1
ATOM 705 N N . GLU A 1 89 ? -10.754 28.361 -3.281 1.00 44.66 89 GLU A N 1
ATOM 706 C CA . GLU A 1 89 ? -11.379 28.861 -4.493 1.00 44.66 89 GLU A CA 1
ATOM 707 C C . GLU A 1 89 ? -10.573 30.093 -4.898 1.00 44.66 89 GLU A C 1
ATOM 709 O O . GLU A 1 89 ? -10.733 31.185 -4.357 1.00 44.66 89 GLU A O 1
ATOM 714 N N . GLN A 1 90 ? -9.635 29.918 -5.827 1.00 46.22 90 GLN A N 1
ATOM 715 C CA . GLN A 1 90 ? -9.052 31.050 -6.521 1.00 46.22 90 GLN A CA 1
ATOM 716 C C . GLN A 1 90 ? -10.163 31.627 -7.399 1.00 46.22 90 GLN A C 1
ATOM 718 O O . GLN A 1 90 ? -10.332 31.246 -8.560 1.00 46.22 90 GLN A O 1
ATOM 723 N N . ALA A 1 91 ? -10.964 32.511 -6.806 1.00 49.44 91 ALA A N 1
ATOM 724 C CA . ALA A 1 91 ? -11.894 33.380 -7.498 1.00 49.44 91 ALA A CA 1
ATOM 725 C C . ALA A 1 91 ? -11.078 34.306 -8.411 1.00 49.44 91 ALA A C 1
ATOM 727 O O . ALA A 1 91 ? -10.596 35.359 -8.006 1.00 49.44 91 ALA A O 1
ATOM 728 N N . GLY A 1 92 ? -10.855 33.873 -9.649 1.00 55.97 92 GLY A N 1
ATOM 729 C CA . GLY A 1 92 ? -10.106 34.653 -10.623 1.00 55.97 92 GLY A CA 1
ATOM 730 C C . GLY A 1 92 ? -9.952 33.914 -11.944 1.00 55.97 92 GLY A C 1
ATOM 731 O O . GLY A 1 92 ? -9.158 32.988 -12.043 1.00 55.97 92 GLY A O 1
ATOM 732 N N . LYS A 1 93 ? -10.702 34.370 -12.953 1.00 62.69 93 LYS A N 1
ATOM 733 C CA . LYS A 1 93 ? -10.716 33.958 -14.372 1.00 62.69 93 LYS A CA 1
ATOM 734 C C . LYS A 1 93 ? -11.338 32.595 -14.690 1.00 62.69 93 LYS A C 1
ATOM 736 O O . LYS A 1 93 ? -10.909 31.555 -14.203 1.00 62.69 93 LYS A O 1
ATOM 741 N N . LEU A 1 94 ? -12.340 32.625 -15.571 1.00 64.62 94 LEU A N 1
ATOM 742 C CA . LEU A 1 94 ? -12.841 31.455 -16.289 1.00 64.62 94 LEU A CA 1
ATOM 743 C C . LEU A 1 94 ? -11.709 30.946 -17.206 1.00 64.62 94 LEU A C 1
ATOM 745 O O . LEU A 1 94 ? -11.074 31.783 -17.854 1.00 64.62 94 LEU A O 1
ATOM 749 N N . PRO A 1 95 ? -11.411 29.636 -17.245 1.00 67.44 95 PRO A N 1
ATOM 750 C CA . PRO A 1 95 ? -10.381 29.106 -18.135 1.00 67.44 95 PRO A CA 1
ATOM 751 C C . PRO A 1 95 ? -10.732 29.409 -19.592 1.00 67.44 95 PRO A C 1
ATOM 753 O O . PRO A 1 95 ? -11.892 29.322 -19.995 1.00 67.44 95 PRO A O 1
ATOM 756 N N . SER A 1 96 ? -9.720 29.798 -20.360 1.00 73.75 96 SER A N 1
ATOM 757 C CA . SER A 1 96 ? -9.884 30.247 -21.743 1.00 73.75 96 SER A CA 1
ATOM 758 C C . SER A 1 96 ? -9.915 29.083 -22.739 1.00 73.75 96 SER A C 1
ATOM 760 O O . SER A 1 96 ? -10.448 29.223 -23.838 1.00 73.75 96 SER A O 1
ATOM 762 N N . SER A 1 97 ? -9.411 27.915 -22.325 1.00 81.94 97 SER A N 1
ATOM 763 C CA . SER A 1 97 ? -9.404 26.672 -23.096 1.00 81.94 97 SER A CA 1
ATOM 764 C C . SER A 1 97 ? -9.914 25.482 -22.274 1.00 81.94 97 SER A C 1
ATOM 766 O O . SER A 1 97 ? -9.805 25.449 -21.046 1.00 81.94 97 SER A O 1
ATOM 768 N N . ILE A 1 98 ? -10.431 24.466 -22.971 1.00 73.31 98 ILE A N 1
ATOM 769 C CA . ILE A 1 98 ? -10.797 23.163 -22.394 1.00 73.31 98 ILE A CA 1
ATOM 770 C C . ILE A 1 98 ? -9.599 22.503 -21.708 1.00 73.31 98 ILE A C 1
ATOM 772 O O . ILE A 1 98 ? -9.778 21.867 -20.673 1.00 73.31 98 ILE A O 1
ATOM 776 N N . ASP A 1 99 ? -8.391 22.670 -22.244 1.00 74.88 99 ASP A N 1
ATOM 777 C CA . ASP A 1 99 ? -7.192 22.058 -21.666 1.00 74.88 99 ASP A CA 1
ATOM 778 C C . ASP A 1 99 ? -6.779 22.754 -20.365 1.00 74.88 99 ASP A C 1
ATOM 780 O O . ASP A 1 99 ? -6.466 22.082 -19.387 1.00 74.88 99 ASP A O 1
ATOM 784 N N . GLU A 1 100 ? -6.908 24.083 -20.284 1.00 71.44 100 GLU A N 1
ATOM 785 C CA . GLU A 1 100 ? -6.732 24.828 -19.028 1.00 71.44 100 GLU A CA 1
ATOM 786 C C . GLU A 1 100 ? -7.789 24.444 -17.989 1.00 71.44 100 GLU A C 1
ATOM 788 O O . GLU A 1 100 ? -7.480 24.301 -16.807 1.00 71.44 100 GLU A O 1
ATOM 793 N N . TRP A 1 101 ? -9.041 24.244 -18.416 1.00 69.06 101 TRP A N 1
ATOM 794 C CA . TRP A 1 101 ? -10.110 23.771 -17.534 1.00 69.06 101 TRP A CA 1
ATOM 795 C C . TRP A 1 101 ? -9.824 22.357 -17.024 1.00 69.06 101 TRP A C 1
ATOM 797 O O . TRP A 1 101 ? -9.978 22.091 -15.835 1.00 69.06 101 TRP A O 1
ATOM 807 N N . ARG A 1 102 ? -9.359 21.455 -17.899 1.00 67.00 102 ARG A N 1
ATOM 808 C CA . ARG A 1 102 ? -8.974 20.087 -17.530 1.00 67.00 102 ARG A CA 1
ATOM 809 C C . ARG A 1 102 ? -7.812 20.089 -16.555 1.00 67.00 102 ARG A C 1
ATOM 811 O O . ARG A 1 102 ? -7.924 19.414 -15.547 1.00 67.00 102 ARG A O 1
ATOM 818 N N . LEU A 1 103 ? -6.759 20.866 -16.805 1.00 66.50 103 LEU A N 1
ATOM 819 C CA . LEU A 1 103 ? -5.603 20.994 -15.911 1.00 66.50 103 LEU A CA 1
ATOM 820 C C . LEU A 1 103 ? -5.987 21.595 -14.552 1.00 66.50 103 LEU A C 1
ATOM 822 O O . LEU A 1 103 ? -5.526 21.123 -13.517 1.00 66.50 103 LEU A O 1
ATOM 826 N N . ARG A 1 104 ? -6.890 22.584 -14.533 1.00 63.12 104 ARG A N 1
ATOM 827 C CA . ARG A 1 104 ? -7.422 23.169 -13.293 1.00 63.12 104 ARG A CA 1
ATOM 828 C C . ARG A 1 104 ? -8.299 22.191 -12.510 1.00 63.12 104 ARG A C 1
ATOM 830 O O . ARG A 1 104 ? -8.291 22.219 -11.284 1.00 63.12 104 ARG A O 1
ATOM 837 N N . ASN A 1 105 ? -9.036 21.330 -13.205 1.00 61.16 105 ASN A N 1
ATOM 838 C CA . ASN A 1 105 ? -9.889 20.313 -12.590 1.00 61.16 105 ASN A CA 1
ATOM 839 C C . ASN A 1 105 ? -9.147 19.010 -12.266 1.00 61.16 105 ASN A C 1
ATOM 841 O O . ASN A 1 105 ? -9.603 18.259 -11.410 1.00 61.16 105 ASN A O 1
ATOM 845 N N . LEU A 1 106 ? -7.985 18.787 -12.882 1.00 59.62 106 LEU A N 1
ATOM 846 C CA . LEU A 1 106 ? -6.967 17.788 -12.539 1.00 59.62 106 LEU A CA 1
ATOM 847 C C . LEU A 1 106 ? -6.207 18.162 -11.258 1.00 59.62 106 LEU A C 1
ATOM 849 O O . LEU A 1 106 ? -5.098 17.683 -11.043 1.00 59.62 106 LEU A O 1
ATOM 853 N N . GLN A 1 107 ? -6.779 19.013 -10.398 1.00 58.31 107 GLN A N 1
ATOM 854 C CA . GLN A 1 107 ? -6.275 19.195 -9.045 1.00 58.31 107 GLN A CA 1
ATOM 855 C C . GLN A 1 107 ? -6.216 17.828 -8.380 1.00 58.31 107 GLN A C 1
ATOM 857 O O . GLN A 1 107 ? -7.236 17.254 -8.010 1.00 58.31 107 GLN A O 1
ATOM 862 N N . ILE A 1 108 ? -4.997 17.321 -8.280 1.00 61.09 108 ILE A N 1
ATOM 863 C CA . ILE A 1 108 ? -4.654 16.068 -7.646 1.00 61.09 108 ILE A CA 1
ATOM 864 C C . ILE A 1 108 ? -5.159 16.143 -6.200 1.00 61.09 108 ILE A C 1
ATOM 866 O O . ILE A 1 108 ? -4.610 16.881 -5.379 1.00 61.09 108 ILE A O 1
ATOM 870 N N . ARG A 1 109 ? -6.239 15.421 -5.891 1.00 65.06 109 ARG A N 1
ATOM 871 C CA . ARG A 1 109 ? -6.858 15.443 -4.562 1.00 65.06 109 ARG A CA 1
ATOM 872 C C . ARG A 1 109 ? -6.170 14.413 -3.680 1.00 65.06 109 ARG A C 1
ATOM 874 O O . ARG A 1 109 ? -6.354 13.218 -3.872 1.00 65.06 109 ARG A O 1
ATOM 881 N N . THR A 1 110 ? -5.394 14.868 -2.700 1.00 75.00 110 THR A N 1
ATOM 882 C CA . THR A 1 110 ? -4.988 14.002 -1.586 1.00 75.00 110 THR A CA 1
ATOM 883 C C . THR A 1 110 ? -6.030 14.113 -0.494 1.00 75.00 110 THR A C 1
ATOM 885 O O . THR A 1 110 ? -6.069 15.104 0.238 1.00 75.00 110 THR A O 1
ATOM 888 N N . ASP A 1 111 ? -6.859 13.088 -0.343 1.00 81.88 111 ASP A N 1
ATOM 889 C CA . ASP A 1 111 ? -7.693 13.003 0.845 1.00 81.88 111 ASP A CA 1
ATOM 890 C C . ASP A 1 111 ? -6.804 12.647 2.043 1.00 81.88 111 ASP A C 1
ATOM 892 O O . ASP A 1 111 ? -6.206 11.569 2.109 1.00 81.88 111 ASP A O 1
ATOM 896 N N . VAL A 1 112 ? -6.708 13.576 2.997 1.00 86.75 112 VAL A N 1
ATOM 897 C CA . VAL A 1 112 ? -5.947 13.387 4.233 1.00 86.75 112 VAL A CA 1
ATOM 898 C C . VAL A 1 112 ? -6.903 13.053 5.366 1.00 86.75 112 VAL A C 1
ATOM 900 O O . VAL A 1 112 ? -7.807 13.822 5.694 1.00 86.75 112 VAL A O 1
ATOM 903 N N . TYR A 1 113 ? -6.673 11.910 5.993 1.00 87.50 113 TYR A N 1
ATOM 904 C CA . TYR A 1 113 ? -7.405 11.453 7.161 1.00 87.50 113 TYR A CA 1
ATOM 905 C C . TYR A 1 113 ? -6.474 11.461 8.368 1.00 87.50 113 TYR A C 1
ATOM 907 O O . TYR A 1 113 ? -5.345 10.983 8.280 1.00 87.50 113 TYR A O 1
ATOM 915 N N . GLU A 1 114 ? -6.928 11.999 9.493 1.00 88.62 114 GLU A N 1
ATOM 916 C CA . GLU A 1 114 ? -6.117 12.123 10.705 1.00 88.62 114 GLU A CA 1
ATOM 917 C C . GLU A 1 114 ? -6.867 11.583 11.924 1.00 88.62 114 GLU A C 1
ATOM 919 O O . GLU A 1 114 ? -8.095 11.674 12.007 1.00 88.62 114 GLU A O 1
ATOM 924 N N . ASN A 1 115 ? -6.117 10.992 12.854 1.00 88.00 115 ASN A N 1
ATOM 925 C CA . ASN A 1 115 ? -6.595 10.585 14.171 1.00 88.00 115 ASN A CA 1
ATOM 926 C C . ASN A 1 115 ? -6.021 11.510 15.261 1.00 88.00 115 ASN A C 1
ATOM 928 O O . ASN A 1 115 ? -4.962 12.113 15.090 1.00 88.00 115 ASN A O 1
ATOM 932 N N . GLU A 1 116 ? -6.677 11.549 16.419 1.00 78.81 116 GLU A N 1
ATOM 933 C CA . GLU A 1 116 ? -6.254 12.282 17.623 1.00 78.81 116 GLU A CA 1
ATOM 934 C C . GLU A 1 116 ? -4.898 11.781 18.164 1.00 78.81 116 GLU A C 1
ATOM 936 O O . GLU A 1 116 ? -4.158 12.530 18.794 1.00 78.81 116 GLU A O 1
ATOM 941 N N . GLU A 1 117 ? -4.522 10.542 17.833 1.00 79.44 117 GLU A N 1
ATOM 942 C CA . GLU A 1 117 ? -3.228 9.920 18.156 1.00 79.44 117 GLU A CA 1
ATOM 943 C C . GLU A 1 117 ? -2.080 10.335 17.208 1.00 79.44 117 GLU A 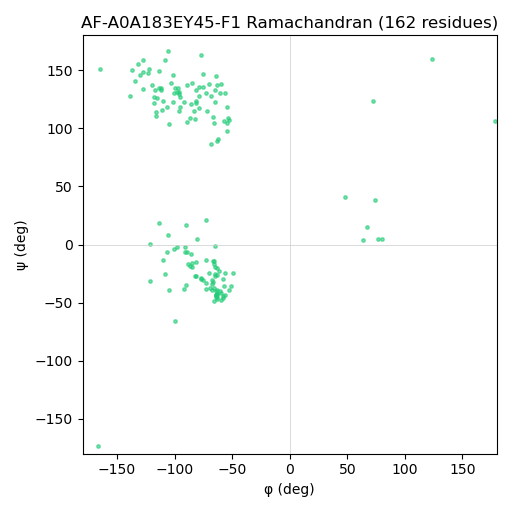C 1
ATOM 945 O O . GLU A 1 117 ? -0.980 9.792 17.286 1.00 79.44 117 GLU A O 1
ATOM 950 N N . GLY A 1 118 ? -2.321 11.264 16.273 1.00 81.38 118 GLY A N 1
ATOM 951 C CA . GLY A 1 118 ? -1.317 11.752 15.317 1.00 81.38 118 GLY A CA 1
ATOM 952 C C . GLY A 1 118 ? -1.070 10.833 14.114 1.00 81.38 118 GLY A C 1
ATOM 953 O O . GLY A 1 118 ? -0.204 11.117 13.285 1.00 81.38 118 GLY A O 1
ATOM 954 N N . LEU A 1 119 ? -1.836 9.745 13.980 1.00 85.75 119 LEU A N 1
ATOM 955 C CA . LEU A 1 119 ? -1.804 8.880 12.801 1.00 85.75 119 LEU A CA 1
ATOM 956 C C . LEU A 1 119 ? -2.464 9.577 11.611 1.00 85.75 119 LEU A C 1
ATOM 958 O O . LEU A 1 119 ? -3.595 10.054 11.708 1.00 85.75 119 LEU A O 1
ATOM 962 N N . LYS A 1 120 ? -1.767 9.583 10.474 1.00 89.25 120 LYS A N 1
ATOM 963 C CA . LYS A 1 120 ? -2.246 10.158 9.216 1.00 89.25 120 LYS A CA 1
ATOM 964 C C . LYS A 1 120 ? -2.361 9.069 8.160 1.00 89.25 120 LYS A C 1
ATOM 966 O O . LYS A 1 120 ? -1.435 8.285 7.970 1.00 89.25 120 LYS A O 1
ATOM 971 N N . VAL A 1 121 ? -3.487 9.043 7.462 1.00 90.75 121 VAL A N 1
ATOM 972 C CA . VAL A 1 121 ? -3.709 8.205 6.283 1.00 90.75 121 VAL A CA 1
ATOM 973 C C . VAL A 1 121 ? -3.904 9.124 5.090 1.00 90.75 121 VAL A C 1
ATOM 975 O O . VAL A 1 121 ? -4.734 10.030 5.125 1.00 90.75 121 VAL A O 1
ATOM 978 N N . LEU A 1 122 ? -3.113 8.892 4.048 1.00 89.62 122 LEU A N 1
ATOM 979 C CA . LEU A 1 122 ? -3.141 9.651 2.805 1.00 89.62 122 LEU A CA 1
ATOM 980 C C . LEU A 1 122 ? -3.702 8.752 1.711 1.00 89.62 122 LEU A C 1
ATOM 982 O O . LEU A 1 122 ? -3.165 7.669 1.473 1.00 89.62 122 LEU A O 1
ATOM 986 N N . ASP A 1 123 ? -4.770 9.196 1.059 1.00 88.94 123 ASP A N 1
ATOM 987 C CA . ASP A 1 123 ? -5.215 8.576 -0.183 1.00 88.94 123 ASP A CA 1
ATOM 988 C C . ASP A 1 123 ? -4.410 9.156 -1.351 1.00 88.94 123 ASP A C 1
ATOM 990 O O . ASP A 1 123 ? -4.463 10.356 -1.626 1.00 88.94 123 ASP A O 1
ATOM 994 N N . LEU A 1 124 ? -3.622 8.296 -1.996 1.00 87.62 124 LEU A N 1
ATOM 995 C CA . LEU A 1 124 ? -2.710 8.638 -3.093 1.00 87.62 124 LEU A CA 1
ATOM 996 C C . LEU A 1 124 ? -3.143 7.996 -4.419 1.00 87.62 124 LEU A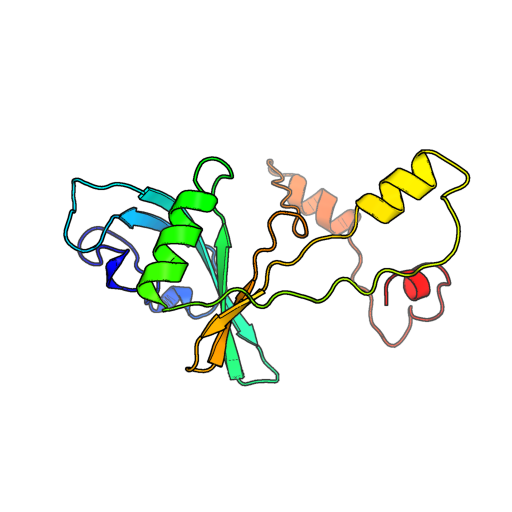 C 1
ATOM 998 O O . LEU A 1 124 ? -2.327 7.870 -5.335 1.00 87.62 124 LEU A O 1
ATOM 1002 N N . SER A 1 125 ? -4.404 7.565 -4.515 1.00 82.25 125 SER A N 1
ATOM 1003 C CA . SER A 1 125 ? -4.970 6.899 -5.696 1.00 82.25 125 SER A CA 1
ATOM 1004 C C . SER A 1 125 ? -4.756 7.682 -6.997 1.00 82.25 125 SER A C 1
ATOM 1006 O O . SER A 1 125 ? -4.383 7.081 -8.002 1.00 82.25 125 SER A O 1
ATOM 1008 N N . ASP A 1 126 ? -4.880 9.010 -6.953 1.00 78.94 126 ASP A N 1
ATOM 1009 C CA . ASP A 1 126 ? -4.705 9.895 -8.115 1.00 78.94 126 ASP A CA 1
ATOM 1010 C C . ASP A 1 126 ? -3.263 10.420 -8.298 1.00 78.94 126 ASP A C 1
ATOM 1012 O O . ASP A 1 126 ? -2.985 11.154 -9.246 1.00 78.94 126 ASP A O 1
ATOM 1016 N N . GLN A 1 127 ? -2.332 10.073 -7.400 1.00 81.25 127 GLN A N 1
ATOM 1017 C CA . GLN A 1 127 ? -0.958 10.607 -7.391 1.00 81.25 127 GLN A CA 1
ATOM 1018 C C . GLN A 1 127 ? 0.095 9.638 -7.887 1.00 81.25 127 GLN A C 1
ATOM 1020 O O . GLN A 1 127 ? 1.064 10.036 -8.533 1.00 81.25 127 GLN A O 1
ATOM 1025 N N . LEU A 1 128 ? -0.050 8.370 -7.519 1.00 84.62 128 LEU A N 1
ATOM 1026 C CA . LEU A 1 128 ? 1.007 7.396 -7.705 1.00 84.62 128 LEU A CA 1
ATOM 1027 C C . LEU A 1 128 ? 0.666 6.445 -8.838 1.00 84.62 128 LEU A C 1
ATOM 1029 O O . LEU A 1 128 ? -0.279 5.661 -8.772 1.00 84.62 128 LEU A O 1
ATOM 1033 N N . ILE A 1 129 ? 1.518 6.467 -9.859 1.00 87.62 129 ILE A N 1
ATOM 1034 C CA . ILE A 1 129 ? 1.450 5.531 -10.973 1.00 87.62 129 ILE A CA 1
ATOM 1035 C C . ILE A 1 129 ? 2.478 4.432 -10.751 1.00 87.62 129 ILE A C 1
ATOM 1037 O O . ILE A 1 129 ? 3.638 4.678 -10.421 1.00 87.62 129 ILE A O 1
ATOM 1041 N N . ARG A 1 130 ? 2.051 3.190 -10.972 1.00 88.12 130 ARG A N 1
ATOM 1042 C CA . ARG A 1 130 ? 2.912 2.018 -10.868 1.00 88.12 130 ARG A CA 1
ATOM 1043 C C . ARG A 1 130 ? 3.049 1.336 -12.220 1.00 88.12 130 ARG A C 1
ATOM 1045 O O . ARG A 1 130 ? 2.125 0.670 -12.683 1.00 88.12 130 ARG A O 1
ATOM 1052 N N . PHE A 1 131 ? 4.241 1.411 -12.800 1.00 91.12 131 PHE A N 1
ATOM 1053 C CA . PHE A 1 131 ? 4.599 0.622 -13.974 1.00 91.12 131 PHE A CA 1
ATOM 1054 C C . PHE A 1 131 ? 5.183 -0.726 -13.553 1.00 91.12 131 PHE A C 1
ATOM 1056 O O . PHE A 1 131 ? 5.991 -0.813 -12.627 1.00 91.12 131 PHE A O 1
ATOM 1063 N N . ARG A 1 132 ? 4.775 -1.800 -14.232 1.00 91.12 132 ARG A N 1
ATOM 1064 C CA . ARG A 1 132 ? 5.373 -3.125 -14.062 1.00 91.12 132 ARG A CA 1
ATOM 1065 C C . ARG A 1 132 ? 6.025 -3.543 -15.367 1.00 91.12 132 ARG A C 1
ATOM 1067 O O . ARG A 1 132 ? 5.346 -3.763 -16.363 1.00 91.12 132 ARG A O 1
ATOM 1074 N N . LEU A 1 133 ? 7.344 -3.659 -15.334 1.00 93.19 133 LEU A N 1
ATOM 1075 C CA . LEU A 1 133 ? 8.136 -4.071 -16.480 1.00 93.19 133 LEU A CA 1
ATOM 1076 C C . LEU A 1 133 ? 8.445 -5.561 -16.364 1.00 93.19 133 LEU A C 1
ATOM 1078 O O . LEU A 1 133 ? 8.864 -6.043 -15.312 1.00 93.19 133 LEU A O 1
ATOM 1082 N N . HIS A 1 134 ? 8.212 -6.290 -17.449 1.00 93.94 134 HIS A N 1
ATOM 1083 C CA . HIS A 1 134 ? 8.398 -7.732 -17.512 1.00 93.94 134 HIS A CA 1
ATOM 1084 C C . HIS A 1 134 ? 9.435 -8.082 -18.576 1.00 93.94 134 HIS A C 1
ATOM 1086 O O . HIS A 1 134 ? 9.402 -7.553 -19.684 1.00 93.94 134 HIS A O 1
ATOM 1092 N N . GLY A 1 135 ? 10.327 -9.015 -18.247 1.00 95.25 135 GLY A N 1
ATOM 1093 C CA . GLY A 1 135 ? 11.285 -9.590 -19.187 1.00 95.25 135 GLY A CA 1
ATOM 1094 C C . GLY A 1 135 ? 12.743 -9.452 -18.741 1.00 95.25 135 GLY A C 1
ATOM 1095 O O . GLY A 1 135 ? 13.071 -8.589 -17.928 1.00 95.25 135 GLY A O 1
ATOM 1096 N N . PRO A 1 136 ? 13.643 -10.288 -19.287 1.00 95.12 136 PRO A N 1
ATOM 1097 C CA . PRO A 1 136 ? 15.041 -10.343 -18.859 1.00 95.12 136 PRO A CA 1
ATOM 1098 C C . PRO A 1 136 ? 15.821 -9.065 -19.200 1.00 95.12 136 PRO A C 1
ATOM 1100 O O . PRO A 1 136 ? 16.719 -8.678 -18.462 1.00 95.12 136 PRO A O 1
ATOM 1103 N N . LYS A 1 137 ? 15.459 -8.381 -20.294 1.00 94.56 137 LYS A N 1
ATOM 1104 C CA . LYS A 1 137 ? 16.106 -7.134 -20.734 1.00 94.56 137 LYS A CA 1
ATOM 1105 C C . LYS A 1 137 ? 15.488 -5.867 -20.135 1.00 94.56 137 LYS A C 1
ATOM 1107 O O . LYS A 1 137 ? 16.033 -4.792 -20.339 1.00 94.56 137 LYS A O 1
ATOM 1112 N N . ALA A 1 138 ? 14.380 -5.971 -19.396 1.00 94.38 138 ALA A N 1
ATOM 1113 C CA . ALA A 1 138 ? 13.677 -4.800 -18.869 1.00 94.38 138 ALA A CA 1
ATOM 1114 C C . ALA A 1 138 ? 14.560 -3.957 -17.934 1.00 94.38 138 ALA A C 1
ATOM 1116 O O . ALA A 1 138 ? 14.558 -2.734 -18.016 1.00 94.38 138 ALA A O 1
ATOM 1117 N N . CYS A 1 139 ? 15.354 -4.619 -17.088 1.00 92.56 139 CYS A N 1
ATOM 1118 C CA . CYS A 1 139 ? 16.288 -3.946 -16.188 1.00 92.56 139 CYS A CA 1
ATOM 1119 C C . CYS A 1 139 ? 17.437 -3.261 -16.950 1.00 92.56 139 CYS A C 1
ATOM 1121 O O . CYS A 1 139 ? 17.809 -2.144 -16.615 1.00 92.56 139 CYS A O 1
ATOM 1123 N N . ALA A 1 140 ? 17.951 -3.895 -18.012 1.00 93.94 140 ALA A N 1
ATOM 1124 C CA . ALA A 1 140 ? 19.011 -3.318 -18.840 1.00 93.94 140 ALA A CA 1
ATOM 1125 C C . ALA A 1 140 ? 18.543 -2.035 -19.541 1.00 93.94 140 ALA A C 1
ATOM 1127 O O . ALA A 1 140 ? 19.223 -1.020 -19.475 1.00 93.94 140 ALA A O 1
ATOM 1128 N N . VAL A 1 141 ? 17.337 -2.052 -20.120 1.00 94.19 141 VAL A N 1
ATOM 1129 C CA . VAL A 1 141 ? 16.743 -0.858 -20.739 1.00 94.19 141 VAL A CA 1
ATOM 1130 C C . VAL A 1 141 ? 16.508 0.242 -19.702 1.00 94.19 141 VAL A C 1
ATOM 1132 O O . VAL A 1 141 ? 16.819 1.396 -19.961 1.00 94.19 141 VAL A O 1
ATOM 1135 N N . LEU A 1 142 ? 16.003 -0.094 -18.508 1.00 93.38 142 LEU A N 1
ATOM 1136 C CA . LEU A 1 142 ? 15.842 0.895 -17.436 1.00 93.38 142 LEU A CA 1
ATOM 1137 C C . LEU A 1 142 ? 17.165 1.545 -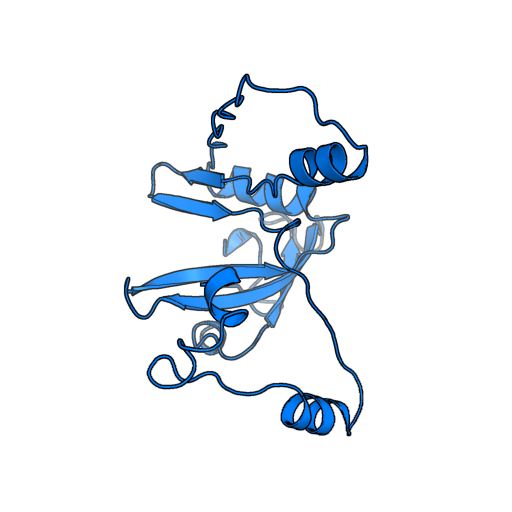17.033 1.00 93.38 142 LEU A C 1
ATOM 1139 O O . LEU A 1 142 ? 17.196 2.748 -16.814 1.00 93.38 142 LEU A O 1
ATOM 1143 N N . HIS A 1 143 ? 18.235 0.757 -16.942 1.00 90.75 143 HIS A N 1
ATOM 1144 C CA . HIS A 1 143 ? 19.565 1.254 -16.608 1.00 90.75 143 HIS A CA 1
ATOM 1145 C C . HIS A 1 143 ? 20.137 2.169 -17.703 1.00 90.75 143 HIS A C 1
ATOM 1147 O O . HIS A 1 143 ? 20.888 3.087 -17.401 1.00 90.75 143 HIS A O 1
ATOM 1153 N N . GLU A 1 144 ? 19.807 1.930 -18.974 1.00 92.88 144 GLU A N 1
ATOM 1154 C CA . GLU A 1 144 ? 20.219 2.803 -20.082 1.00 92.88 144 GLU A C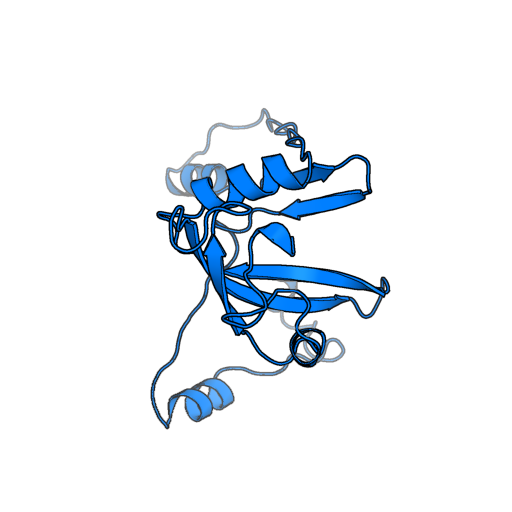A 1
ATOM 1155 C C . GLU A 1 144 ? 19.408 4.107 -20.146 1.00 92.88 144 GLU A C 1
ATOM 1157 O O . GLU A 1 144 ? 19.927 5.124 -20.595 1.00 92.88 144 GLU A O 1
ATOM 1162 N N . VAL A 1 145 ? 18.142 4.082 -19.715 1.00 92.38 145 VAL A N 1
ATOM 1163 C CA . VAL A 1 145 ? 17.215 5.221 -19.832 1.00 92.38 145 VAL A CA 1
ATOM 1164 C C . VAL A 1 145 ? 17.227 6.127 -18.599 1.00 92.38 145 VAL A C 1
ATOM 1166 O O . VAL A 1 145 ? 17.090 7.340 -18.739 1.00 92.38 145 VAL A O 1
ATOM 1169 N N . LEU A 1 146 ? 17.343 5.566 -17.393 1.00 90.00 146 LEU A N 1
ATOM 1170 C CA . LEU A 1 146 ? 17.322 6.338 -16.152 1.00 90.00 146 LEU A CA 1
ATOM 1171 C C . LEU A 1 146 ? 18.740 6.739 -15.745 1.00 90.00 146 LEU A C 1
ATOM 1173 O O . LEU A 1 146 ? 19.589 5.883 -15.506 1.00 90.00 146 LEU A O 1
ATOM 1177 N N . ALA A 1 147 ? 18.962 8.043 -15.599 1.00 85.44 147 ALA A N 1
ATOM 1178 C CA . ALA A 1 147 ? 20.185 8.601 -15.038 1.00 85.44 147 ALA A CA 1
ATOM 1179 C C . ALA A 1 147 ? 19.963 9.022 -13.581 1.00 85.44 147 ALA A C 1
ATOM 1181 O O . ALA A 1 147 ? 18.879 9.473 -13.203 1.00 85.44 147 ALA A O 1
ATOM 1182 N N . VAL A 1 148 ? 21.000 8.872 -12.758 1.00 85.12 148 VAL A N 1
ATOM 1183 C CA . VAL A 1 148 ? 21.011 9.415 -11.398 1.00 85.12 148 VAL A CA 1
ATOM 1184 C C . VAL A 1 148 ? 21.379 10.889 -11.496 1.00 85.12 148 VAL A C 1
ATOM 1186 O O . VAL A 1 148 ? 22.439 11.212 -12.020 1.00 85.12 148 VAL A O 1
ATOM 1189 N N . VAL A 1 149 ? 20.505 11.759 -10.996 1.00 80.62 149 VAL A N 1
ATOM 1190 C CA . VAL A 1 149 ? 20.777 13.195 -10.880 1.00 80.62 149 VAL A CA 1
ATOM 1191 C C . VAL A 1 149 ? 21.502 13.433 -9.559 1.00 80.62 149 VAL A C 1
ATOM 1193 O O . VAL A 1 149 ? 20.972 13.104 -8.495 1.00 80.62 149 VAL A O 1
ATOM 1196 N N . GLU A 1 150 ? 22.707 13.999 -9.612 1.00 79.69 150 GLU A N 1
ATOM 1197 C CA . GLU A 1 150 ? 23.420 14.449 -8.414 1.00 79.69 150 GLU A CA 1
ATOM 1198 C C . GLU A 1 150 ? 23.149 15.949 -8.203 1.00 79.69 150 GLU A C 1
ATOM 1200 O O . GLU A 1 150 ? 23.503 16.786 -9.034 1.00 79.69 150 GLU A O 1
ATOM 1205 N N . GLU A 1 151 ? 22.529 16.310 -7.069 1.00 64.56 151 GLU A N 1
ATOM 1206 C CA . GLU A 1 151 ? 22.038 17.674 -6.754 1.00 64.56 151 GLU A CA 1
ATOM 1207 C C . GLU A 1 151 ? 23.058 18.809 -6.981 1.00 64.56 151 GLU A C 1
ATOM 1209 O O . GLU A 1 151 ? 22.681 19.968 -7.176 1.00 64.56 151 GLU A O 1
ATOM 1214 N N . LYS A 1 152 ? 24.359 18.505 -6.940 1.00 59.16 152 LYS A N 1
ATOM 1215 C CA . LYS A 1 152 ? 25.437 19.501 -6.951 1.00 59.16 152 LYS A CA 1
ATOM 1216 C C . LYS A 1 152 ? 25.913 19.924 -8.343 1.00 59.16 152 LYS A C 1
ATOM 1218 O O . LYS A 1 152 ? 26.593 20.945 -8.423 1.00 59.16 152 LYS A O 1
ATOM 1223 N N . THR A 1 153 ? 25.604 19.181 -9.405 1.00 56.56 153 THR A N 1
ATOM 1224 C CA . THR A 1 153 ? 26.147 19.446 -10.756 1.00 56.56 153 THR A CA 1
ATOM 1225 C C . THR A 1 153 ? 25.081 19.706 -11.815 1.00 56.56 153 THR A C 1
ATOM 1227 O O . THR A 1 153 ? 25.318 20.524 -12.703 1.00 56.56 153 THR A O 1
ATOM 1230 N N . ASP A 1 154 ? 23.900 19.098 -11.687 1.00 53.16 154 ASP A N 1
ATOM 1231 C CA . ASP A 1 154 ? 22.894 19.072 -12.764 1.00 53.16 154 ASP A CA 1
ATOM 1232 C C . ASP A 1 154 ? 21.758 20.094 -12.571 1.00 53.16 154 ASP A C 1
ATOM 1234 O O . ASP A 1 154 ? 20.928 20.306 -13.451 1.00 53.16 154 ASP A O 1
ATOM 1238 N N . SER A 1 155 ? 21.755 20.810 -11.443 1.00 53.09 155 SER A N 1
ATOM 1239 C CA . SER A 1 155 ? 20.796 21.875 -11.103 1.00 53.09 155 SER A CA 1
ATOM 1240 C C . SER A 1 155 ? 20.868 23.115 -12.015 1.00 53.09 155 SER A C 1
ATOM 1242 O O . SER A 1 155 ? 20.072 24.039 -11.859 1.00 53.09 155 SER A O 1
ATOM 1244 N N . ASN A 1 156 ? 21.787 23.133 -12.986 1.00 54.62 156 ASN A N 1
ATOM 1245 C CA . ASN A 1 156 ? 21.889 24.168 -14.017 1.00 54.62 156 ASN A CA 1
ATOM 1246 C C . ASN A 1 156 ? 21.092 23.857 -15.295 1.00 54.62 156 ASN A C 1
ATOM 1248 O O . ASN A 1 156 ? 21.031 24.719 -16.176 1.00 54.62 156 ASN A O 1
ATOM 1252 N N . GLU A 1 157 ? 20.496 22.667 -15.439 1.00 62.28 157 GLU A N 1
ATOM 1253 C CA . GLU A 1 157 ? 19.656 22.392 -16.604 1.00 62.28 157 GLU A CA 1
ATOM 1254 C C . GLU A 1 157 ? 18.243 22.977 -16.411 1.00 62.28 157 GLU A C 1
ATOM 1256 O O . GLU A 1 157 ? 17.553 22.639 -15.447 1.00 62.28 157 GLU A O 1
ATOM 1261 N N . PRO A 1 158 ? 17.771 23.844 -17.329 1.00 60.78 158 PRO A N 1
ATOM 1262 C CA . PRO A 1 158 ? 16.550 24.634 -17.139 1.00 60.78 158 PRO A CA 1
ATOM 1263 C C . PRO A 1 158 ? 15.272 23.791 -17.051 1.00 60.78 158 PRO A C 1
ATOM 1265 O O . PRO A 1 158 ? 14.262 24.260 -16.536 1.00 60.78 158 PRO A O 1
ATOM 1268 N N . TRP A 1 159 ? 15.301 22.548 -17.537 1.00 68.12 159 TRP A N 1
ATOM 1269 C CA . TRP A 1 159 ? 14.167 21.634 -17.426 1.00 68.12 159 TRP A CA 1
ATOM 1270 C C . TRP A 1 159 ? 14.093 20.955 -16.051 1.00 68.12 159 TRP A C 1
ATOM 1272 O O . TRP A 1 159 ? 12.998 20.629 -15.613 1.00 68.12 159 TRP A O 1
ATOM 1282 N N . ILE A 1 160 ? 15.213 20.779 -15.335 1.00 60.41 160 ILE A N 1
ATOM 1283 C CA . ILE A 1 160 ? 15.234 20.166 -13.992 1.00 60.41 160 ILE A CA 1
ATOM 1284 C C . ILE A 1 160 ? 14.645 21.126 -12.950 1.00 60.41 160 ILE A C 1
ATOM 1286 O O . ILE A 1 160 ? 13.953 20.688 -12.033 1.00 60.41 160 ILE A O 1
ATOM 1290 N N . SER A 1 161 ? 14.837 22.438 -13.122 1.00 58.31 16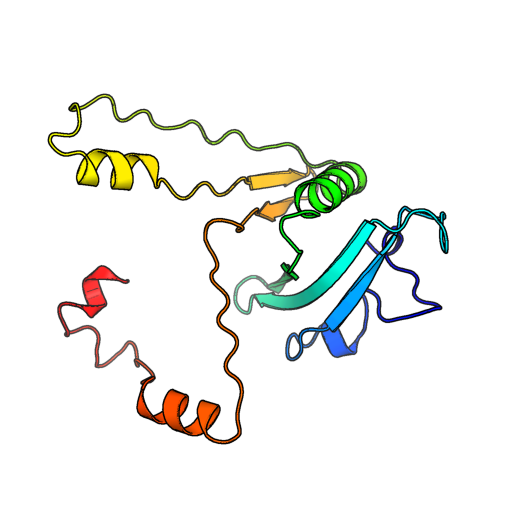1 SER A N 1
ATOM 1291 C CA . SER A 1 161 ? 14.253 23.456 -12.238 1.00 58.31 161 SER A CA 1
ATOM 1292 C C . SER A 1 161 ? 12.725 23.555 -12.288 1.00 58.31 161 SER A C 1
ATOM 1294 O O . SER A 1 161 ? 12.147 24.194 -11.419 1.00 58.31 161 SER A O 1
ATOM 1296 N N . GLU A 1 162 ? 12.057 22.957 -13.280 1.00 56.28 162 GLU A N 1
ATOM 1297 C CA . GLU A 1 162 ? 10.586 22.886 -13.308 1.00 56.28 162 GLU A CA 1
ATOM 1298 C C . GLU A 1 162 ? 10.026 21.746 -12.438 1.00 56.28 162 GLU A C 1
ATOM 1300 O O . GLU A 1 162 ? 8.831 21.741 -12.141 1.00 56.28 162 GLU A O 1
ATOM 1305 N N . PHE A 1 163 ? 10.869 20.789 -12.024 1.00 50.72 163 PHE A N 1
ATOM 1306 C CA . PHE A 1 163 ? 10.462 19.605 -11.257 1.00 50.72 163 PHE A CA 1
ATOM 1307 C C . PH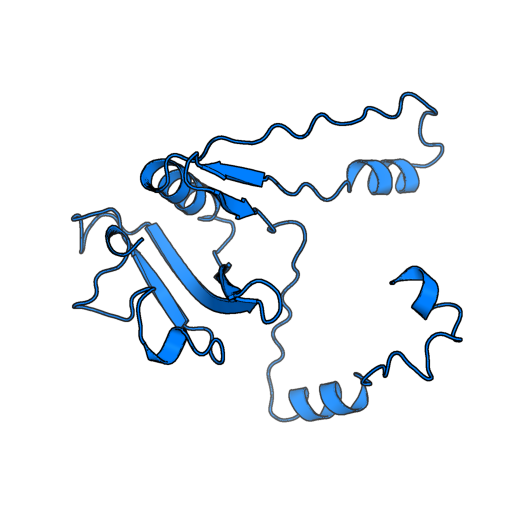E A 1 163 ? 10.936 19.597 -9.792 1.00 50.72 163 PHE A C 1
ATOM 1309 O O . PHE A 1 163 ? 10.445 18.762 -9.029 1.00 50.72 163 PHE A O 1
ATOM 1316 N N . MET A 1 164 ? 11.866 20.483 -9.404 1.00 40.78 164 MET A N 1
ATOM 1317 C CA . MET A 1 164 ? 12.253 20.739 -8.002 1.00 40.78 164 MET A CA 1
ATOM 1318 C C . MET A 1 164 ? 11.437 21.881 -7.401 1.00 40.78 164 MET A C 1
ATOM 1320 O O . MET A 1 164 ? 10.998 21.727 -6.239 1.00 40.78 164 MET A O 1
#

pLDDT: mean 80.42, std 13.69, range [40.78, 95.25]

Mean predicted aligned error: 10.72 Å